Protein AF-A0A2A2Y5U4-F1 (afdb_monomer)

Sequence (71 aa):
MRHLALLLASTVLLFAADKPAAAPAKVAPKYQEGSCCDKATKRGDKCNHPCCVKAAKVGKVCDHCNEPVKK

Structure (mmCIF, N/CA/C/O backbone):
data_AF-A0A2A2Y5U4-F1
#
_entry.id   AF-A0A2A2Y5U4-F1
#
loop_
_atom_site.group_PDB
_atom_site.id
_atom_site.type_symbol
_atom_site.label_atom_id
_atom_site.label_alt_id
_atom_site.label_comp_id
_atom_site.label_asym_id
_atom_site.label_entity_id
_atom_site.label_seq_id
_atom_site.pdbx_PDB_ins_code
_atom_site.Cartn_x
_atom_site.Cartn_y
_atom_site.Cartn_z
_atom_site.occupancy
_atom_site.B_iso_or_equiv
_atom_site.auth_seq_id
_atom_site.auth_comp_id
_atom_site.auth_asym_id
_atom_site.auth_atom_id
_atom_site.pdbx_PDB_model_num
ATOM 1 N N . MET A 1 1 ? -14.928 -24.541 58.755 1.00 58.66 1 MET A N 1
ATOM 2 C CA . MET A 1 1 ? -15.163 -23.100 58.484 1.00 58.66 1 MET A CA 1
ATOM 3 C C . MET A 1 1 ? -13.922 -22.202 58.650 1.00 58.66 1 MET A C 1
ATOM 5 O O . MET A 1 1 ? -14.071 -20.993 58.609 1.00 58.66 1 MET A O 1
ATOM 9 N N . ARG A 1 2 ? -12.691 -22.735 58.789 1.00 54.31 2 ARG A N 1
ATOM 10 C CA . ARG A 1 2 ? -11.465 -21.911 58.928 1.00 54.31 2 ARG A CA 1
ATOM 11 C C . ARG A 1 2 ? -10.347 -22.256 57.926 1.00 54.31 2 ARG A C 1
ATOM 13 O O . ARG A 1 2 ? -9.314 -21.608 57.911 1.00 54.31 2 ARG A O 1
ATOM 20 N N . HIS A 1 3 ? -10.601 -23.233 57.052 1.00 48.56 3 HIS A N 1
ATOM 21 C CA . HIS A 1 3 ? -9.716 -23.632 55.949 1.00 48.56 3 HIS A CA 1
ATOM 22 C C . HIS A 1 3 ? -10.315 -23.355 54.559 1.00 48.56 3 HIS A C 1
ATOM 24 O O . HIS A 1 3 ? -9.620 -23.494 53.563 1.00 48.56 3 HIS A O 1
ATOM 30 N N . LEU A 1 4 ? -11.580 -22.913 54.474 1.00 51.59 4 LEU A N 1
ATOM 31 C CA . LEU A 1 4 ? -12.216 -22.568 53.192 1.00 51.59 4 LEU A CA 1
ATOM 32 C C . LEU A 1 4 ? -11.856 -21.161 52.682 1.00 51.59 4 LEU A C 1
ATOM 34 O O . LEU A 1 4 ? -12.110 -20.857 51.526 1.00 51.59 4 LEU A O 1
ATOM 38 N N . A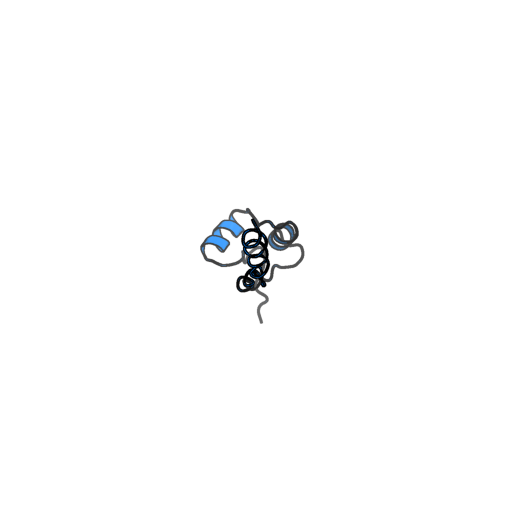LA A 1 5 ? -11.254 -20.309 53.517 1.00 49.88 5 ALA A N 1
ATOM 39 C CA . ALA A 1 5 ? -10.873 -18.948 53.135 1.00 49.88 5 ALA A CA 1
ATOM 40 C C . ALA A 1 5 ? -9.461 -18.846 52.522 1.00 49.88 5 ALA A C 1
ATOM 42 O O . ALA A 1 5 ? -9.098 -17.784 52.032 1.00 49.88 5 ALA A O 1
ATOM 43 N N . LEU A 1 6 ? -8.662 -19.924 52.532 1.00 48.16 6 LEU A N 1
ATOM 44 C CA . LEU A 1 6 ? -7.269 -19.884 52.059 1.00 48.16 6 LEU A CA 1
ATOM 45 C C . LEU A 1 6 ? -7.059 -20.423 50.631 1.00 48.16 6 LEU A C 1
ATOM 47 O O . LEU A 1 6 ? -5.963 -20.298 50.101 1.00 48.16 6 LEU A O 1
ATOM 51 N N . LEU A 1 7 ? -8.087 -20.995 49.993 1.00 49.09 7 LEU A N 1
ATOM 52 C CA . LEU A 1 7 ? -7.992 -21.601 48.652 1.00 49.09 7 LEU A CA 1
ATOM 53 C C . LEU A 1 7 ? -8.498 -20.706 47.505 1.00 49.09 7 LEU A C 1
ATOM 55 O O . LEU A 1 7 ? -8.537 -21.143 46.361 1.00 49.09 7 LEU A O 1
ATOM 59 N N . LEU A 1 8 ? -8.859 -19.450 47.785 1.00 51.97 8 LEU A N 1
ATOM 60 C CA . LEU A 1 8 ? -9.301 -18.472 46.775 1.00 51.97 8 LEU A CA 1
ATOM 61 C C . LEU A 1 8 ? -8.246 -17.395 46.460 1.00 51.97 8 LEU A C 1
ATOM 63 O O . LEU A 1 8 ? -8.521 -16.480 45.692 1.00 51.97 8 LEU A O 1
ATOM 67 N N . ALA A 1 9 ? -7.035 -17.502 47.019 1.00 50.03 9 ALA A N 1
ATOM 68 C CA . ALA A 1 9 ? -5.969 -16.503 46.870 1.00 50.03 9 ALA A CA 1
ATOM 69 C C . ALA A 1 9 ? -4.831 -16.913 45.906 1.00 50.03 9 ALA A C 1
ATOM 71 O O . ALA A 1 9 ? -3.796 -16.252 45.879 1.00 50.03 9 ALA A O 1
ATOM 72 N N . SER A 1 10 ? -4.989 -17.983 45.113 1.00 55.28 10 SER A N 1
ATOM 73 C CA . SER A 1 10 ? -3.896 -18.547 44.290 1.00 55.28 10 SER A CA 1
ATOM 74 C C . SER A 1 10 ? -4.119 -18.549 42.773 1.00 55.28 10 SER A C 1
ATOM 76 O O . SER A 1 10 ? -3.335 -19.165 42.061 1.00 55.28 10 SER A O 1
ATOM 78 N N . THR A 1 11 ? -5.126 -17.856 42.235 1.00 55.00 11 THR A N 1
ATOM 79 C CA . THR A 1 11 ? -5.371 -17.823 40.773 1.00 55.00 11 THR A CA 1
ATOM 80 C C . THR A 1 11 ? -5.093 -16.479 40.095 1.00 55.00 11 THR A C 1
ATOM 82 O O . THR A 1 11 ? -5.247 -16.373 38.882 1.00 55.00 11 THR A O 1
ATOM 85 N N . VAL A 1 12 ? -4.607 -15.461 40.814 1.00 54.28 12 VAL A N 1
ATOM 86 C CA . VAL A 1 12 ? -4.215 -14.167 40.217 1.00 54.28 12 VAL A CA 1
ATOM 87 C C . VAL A 1 12 ? -2.704 -14.119 40.003 1.00 54.28 12 VAL A C 1
ATOM 89 O O . VAL A 1 12 ? -2.017 -13.327 40.625 1.00 54.28 12 VAL A O 1
ATOM 92 N N . LEU A 1 13 ? -2.163 -15.002 39.168 1.00 56.47 13 LEU A N 1
ATOM 93 C CA . LEU A 1 13 ? -0.776 -14.947 38.687 1.00 56.47 13 LEU A CA 1
ATOM 94 C C . LEU A 1 13 ? -0.685 -15.880 37.478 1.00 56.47 13 LEU A C 1
ATOM 96 O O . LEU A 1 13 ? -0.276 -17.016 37.647 1.00 56.47 13 LEU A O 1
ATOM 100 N N . LEU A 1 14 ? -1.156 -15.442 36.301 1.00 55.38 14 LEU A N 1
ATOM 101 C CA . LEU A 1 14 ? -0.801 -15.972 34.964 1.00 55.38 14 LEU A CA 1
ATOM 102 C C . LEU A 1 14 ? -1.582 -15.220 33.861 1.00 55.38 14 LEU A C 1
ATOM 104 O O . LEU A 1 14 ? -2.305 -15.800 33.066 1.00 55.38 14 LEU A O 1
ATOM 108 N N . PHE A 1 15 ? -1.413 -13.900 33.792 1.00 52.12 15 PHE A N 1
ATOM 109 C CA . PHE A 1 15 ? -1.579 -13.161 32.532 1.00 52.12 15 PHE A CA 1
ATOM 110 C C . PHE A 1 15 ? -0.311 -12.338 32.296 1.00 52.12 15 PHE A C 1
ATOM 112 O O . PHE A 1 15 ? -0.325 -11.115 32.188 1.00 52.12 15 PHE A O 1
ATOM 119 N N . ALA A 1 16 ? 0.827 -13.035 32.292 1.00 52.66 16 ALA A N 1
ATOM 120 C CA . ALA A 1 16 ? 2.067 -12.487 31.778 1.00 52.66 16 ALA A CA 1
ATOM 121 C C . ALA A 1 16 ? 2.013 -12.544 30.247 1.00 52.66 16 ALA A C 1
ATOM 123 O O . ALA A 1 16 ? 2.142 -13.606 29.653 1.00 52.66 16 ALA A O 1
ATOM 124 N N . ALA A 1 17 ? 1.833 -11.370 29.645 1.00 54.53 17 ALA A N 1
ATOM 125 C CA . ALA A 1 17 ? 2.435 -10.994 28.372 1.00 54.53 17 ALA A CA 1
ATOM 126 C C . ALA A 1 17 ? 2.241 -11.954 27.183 1.00 54.53 17 ALA A C 1
ATOM 128 O O . ALA A 1 17 ? 3.217 -12.369 26.563 1.00 54.53 17 ALA A O 1
ATOM 129 N N . ASP A 1 18 ? 1.000 -12.144 26.735 1.00 52.53 18 ASP A N 1
ATOM 130 C CA . ASP A 1 18 ? 0.766 -12.397 25.309 1.00 52.53 18 ASP A CA 1
ATOM 131 C C . ASP A 1 18 ? 0.903 -11.055 24.568 1.00 52.53 18 ASP A C 1
ATOM 133 O O . ASP A 1 18 ? -0.058 -10.389 24.180 1.00 52.53 18 ASP A O 1
ATOM 137 N N . LYS A 1 19 ? 2.153 -10.588 24.435 1.00 54.12 19 LYS A N 1
ATOM 138 C CA . LYS A 1 19 ? 2.500 -9.723 23.305 1.00 54.12 19 LYS A CA 1
ATOM 139 C C . LYS A 1 19 ? 2.150 -10.571 22.086 1.00 54.12 19 LYS A C 1
ATOM 141 O O . LYS A 1 19 ? 2.810 -11.601 21.930 1.00 54.12 19 LYS A O 1
ATOM 146 N N . PRO A 1 20 ? 1.192 -10.188 21.220 1.00 47.94 20 PRO A N 1
ATOM 147 C CA . PRO A 1 20 ? 1.067 -10.886 19.958 1.00 47.94 20 PRO A CA 1
ATOM 148 C C . PRO A 1 20 ? 2.438 -10.753 19.313 1.00 47.94 20 PRO A C 1
ATOM 150 O O . PRO A 1 20 ? 2.930 -9.634 19.121 1.00 47.94 20 PRO A O 1
ATOM 153 N N . ALA A 1 21 ? 3.099 -11.893 19.106 1.00 51.16 21 ALA A N 1
ATOM 154 C CA . ALA A 1 21 ? 4.329 -11.962 18.350 1.00 51.16 21 ALA A CA 1
ATOM 155 C C . ALA A 1 21 ? 4.068 -11.140 17.096 1.00 51.16 21 ALA A C 1
ATOM 157 O O . ALA A 1 21 ? 3.169 -11.473 16.319 1.00 51.16 21 ALA A O 1
ATOM 158 N N . ALA A 1 22 ? 4.751 -9.998 16.987 1.00 53.09 22 ALA A N 1
ATOM 159 C CA . ALA A 1 22 ? 4.618 -9.118 15.851 1.00 53.09 22 ALA A CA 1
ATOM 160 C C . ALA A 1 22 ? 4.850 -10.005 14.634 1.00 53.09 22 ALA A C 1
ATOM 162 O O . ALA A 1 22 ? 5.962 -10.500 14.431 1.00 53.09 22 ALA A O 1
ATOM 163 N N . ALA A 1 23 ? 3.773 -10.289 13.891 1.00 56.84 23 ALA A N 1
ATOM 164 C CA . ALA A 1 23 ? 3.868 -11.011 12.64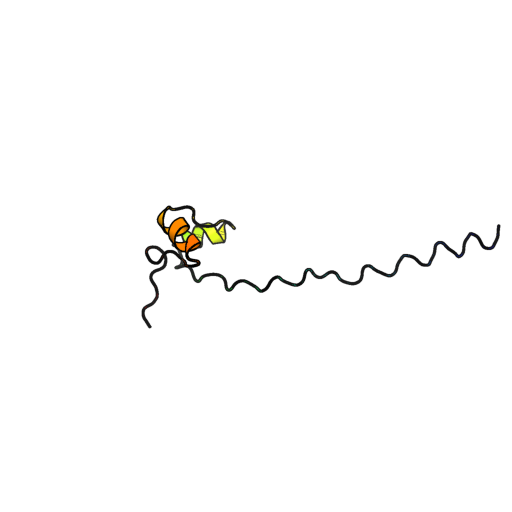0 1.00 56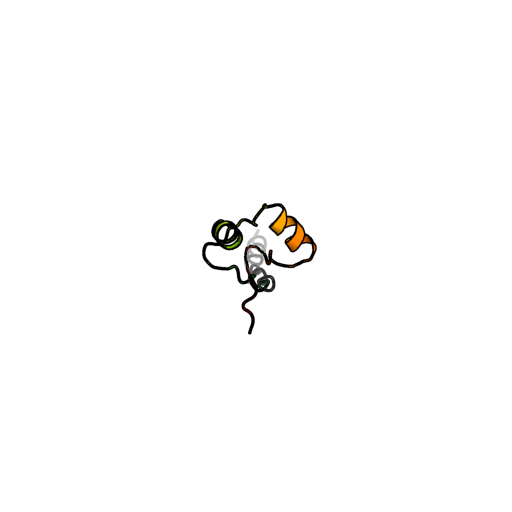.84 23 ALA A CA 1
ATOM 165 C C . ALA A 1 23 ? 5.000 -10.340 11.856 1.00 56.84 23 ALA A C 1
ATOM 167 O O . ALA A 1 23 ? 5.048 -9.103 11.872 1.00 56.84 23 ALA A O 1
ATOM 168 N N . PRO A 1 24 ? 5.924 -11.104 11.240 1.00 48.97 24 PRO A N 1
ATOM 169 C CA . PRO A 1 24 ? 7.070 -10.522 10.560 1.00 48.97 24 PRO A CA 1
ATOM 170 C C . PRO A 1 24 ? 6.528 -9.419 9.670 1.00 48.97 24 PRO A C 1
ATOM 172 O O . PRO A 1 24 ? 5.640 -9.681 8.851 1.00 48.97 24 PRO A O 1
ATOM 175 N N 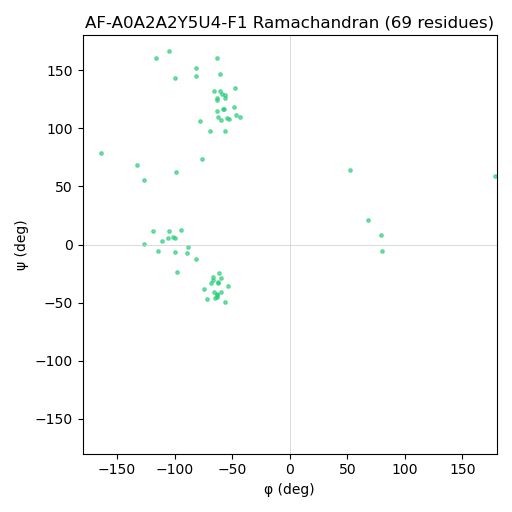. ALA A 1 25 ? 6.959 -8.184 9.940 1.00 55.06 25 ALA A N 1
ATOM 176 C CA . ALA A 1 25 ? 6.523 -7.013 9.210 1.00 55.06 25 ALA A CA 1
ATOM 177 C C . ALA A 1 25 ? 6.844 -7.303 7.748 1.00 55.06 25 ALA A C 1
ATOM 179 O O . ALA A 1 25 ? 7.999 -7.230 7.331 1.00 55.06 25 ALA A O 1
ATOM 180 N N . LYS A 1 26 ? 5.831 -7.757 7.000 1.00 52.91 26 LYS A N 1
ATOM 181 C CA . LYS A 1 26 ? 5.914 -7.991 5.564 1.00 52.91 26 LYS A CA 1
ATOM 182 C C . LYS A 1 26 ? 6.401 -6.669 5.030 1.00 52.91 26 LYS A C 1
ATOM 184 O O . LYS A 1 26 ? 5.670 -5.688 5.152 1.00 52.91 26 LYS A O 1
ATOM 189 N N . VAL A 1 27 ? 7.659 -6.649 4.587 1.00 55.12 27 VAL A N 1
ATOM 190 C CA . VAL A 1 27 ? 8.350 -5.454 4.110 1.00 55.12 27 VAL A CA 1
ATOM 191 C C . VAL A 1 27 ? 7.352 -4.710 3.244 1.00 55.12 27 VAL A C 1
ATOM 193 O O . VAL A 1 27 ? 6.917 -5.241 2.219 1.00 55.12 27 VAL A O 1
ATOM 196 N N . ALA A 1 28 ? 6.886 -3.562 3.745 1.00 60.19 28 ALA A N 1
ATOM 197 C CA . ALA A 1 28 ? 5.813 -2.834 3.100 1.00 60.19 28 ALA A CA 1
ATOM 198 C C . ALA A 1 28 ? 6.271 -2.562 1.663 1.00 60.19 28 ALA A C 1
ATOM 200 O O . ALA A 1 28 ? 7.395 -2.075 1.475 1.00 60.19 28 ALA A O 1
ATOM 201 N N . PRO A 1 29 ? 5.478 -2.938 0.649 1.00 65.38 29 PRO A N 1
ATOM 202 C CA . PRO A 1 29 ? 5.896 -2.725 -0.720 1.00 65.38 29 PRO A CA 1
ATOM 203 C C . PRO A 1 29 ? 6.137 -1.228 -0.920 1.00 65.38 29 PRO A C 1
ATOM 205 O O . PRO A 1 29 ? 5.306 -0.413 -0.520 1.00 65.38 29 PRO A O 1
ATOM 208 N N . LYS A 1 30 ? 7.295 -0.855 -1.476 1.00 73.81 30 LYS A N 1
ATOM 209 C CA . LYS A 1 30 ? 7.597 0.549 -1.771 1.00 73.81 30 LYS A CA 1
ATOM 210 C C . LYS A 1 30 ? 6.692 0.996 -2.914 1.00 73.81 30 LYS A C 1
ATOM 212 O O . LYS A 1 30 ? 6.973 0.702 -4.073 1.00 73.81 30 LYS A O 1
ATOM 217 N N . TYR A 1 31 ? 5.592 1.653 -2.571 1.00 87.25 31 TYR A N 1
ATOM 218 C CA . TYR A 1 31 ? 4.741 2.312 -3.547 1.00 87.25 31 TYR A CA 1
ATOM 219 C C . TYR A 1 31 ? 5.325 3.673 -3.909 1.00 87.25 31 TYR A C 1
ATOM 221 O O . TYR A 1 31 ? 5.896 4.352 -3.057 1.00 87.25 31 TYR A O 1
ATOM 229 N N . GLN A 1 32 ? 5.167 4.070 -5.168 1.00 86.44 32 GLN A N 1
ATOM 230 C CA . GLN A 1 32 ? 5.486 5.426 -5.597 1.00 86.44 32 GLN A CA 1
ATOM 231 C C . GLN A 1 32 ? 4.518 6.397 -4.915 1.00 86.44 32 GLN A C 1
ATOM 233 O O . GLN A 1 32 ? 3.304 6.155 -4.897 1.00 86.44 32 GLN A O 1
ATOM 238 N N . GLU A 1 33 ? 5.045 7.473 -4.333 1.00 87.00 33 GLU A N 1
ATOM 239 C CA . GLU A 1 33 ? 4.244 8.446 -3.590 1.00 87.00 33 GLU A CA 1
ATOM 240 C C . GLU A 1 33 ? 3.190 9.088 -4.503 1.00 87.00 33 GLU A C 1
ATOM 242 O O . GLU A 1 33 ? 3.467 9.462 -5.642 1.00 87.00 33 GLU A O 1
ATOM 247 N N . GLY A 1 34 ? 1.941 9.156 -4.037 1.0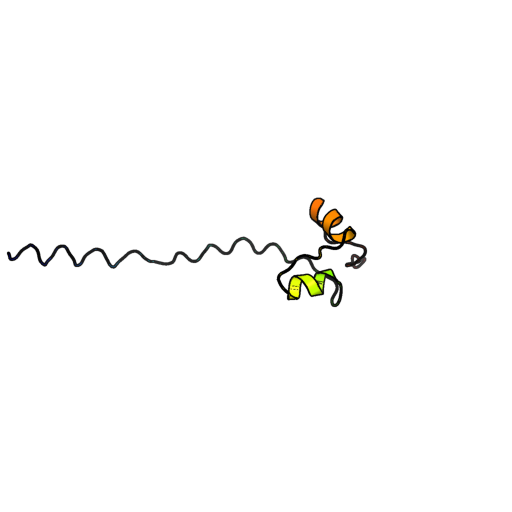0 86.12 34 GLY A N 1
ATOM 248 C CA . GLY A 1 34 ? 0.828 9.686 -4.828 1.00 86.12 34 GLY A CA 1
ATOM 249 C C . GLY A 1 34 ? 0.232 8.705 -5.846 1.00 86.12 34 GLY A C 1
ATOM 250 O O . GLY A 1 34 ? -0.825 9.003 -6.416 1.00 86.12 34 GLY A O 1
ATOM 251 N N . SER A 1 35 ? 0.821 7.517 -6.030 1.00 88.88 35 SER A N 1
ATOM 252 C CA . SER A 1 35 ? 0.228 6.450 -6.843 1.00 88.88 35 SER A CA 1
ATOM 253 C C . SER A 1 35 ? -1.098 5.951 -6.254 1.00 88.88 35 SER A C 1
ATOM 255 O O . SER A 1 35 ? -1.399 6.108 -5.067 1.00 88.88 35 SER A O 1
ATOM 257 N N . CYS A 1 36 ? -1.914 5.290 -7.078 1.00 91.38 36 CYS A N 1
ATOM 258 C CA . CYS A 1 36 ? -3.145 4.657 -6.596 1.00 91.38 36 CYS A CA 1
ATOM 259 C C . CYS A 1 36 ? -2.884 3.589 -5.512 1.00 91.38 36 CYS A C 1
ATOM 261 O O . CYS A 1 36 ? -3.725 3.394 -4.635 1.00 91.38 36 CYS A O 1
ATOM 263 N N . CYS A 1 37 ? -1.718 2.934 -5.537 1.00 90.31 37 CYS A N 1
ATOM 264 C CA . CYS A 1 37 ? -1.313 1.961 -4.527 1.00 90.31 37 CYS A CA 1
ATOM 265 C C . CYS A 1 37 ? -0.960 2.633 -3.199 1.00 90.31 37 CYS A C 1
ATOM 267 O O . CYS A 1 37 ? -1.486 2.223 -2.166 1.00 90.31 37 CYS A O 1
ATOM 269 N N . ASP A 1 38 ? -0.165 3.704 -3.236 1.00 90.31 38 ASP A N 1
ATOM 270 C CA . ASP A 1 38 ? 0.169 4.511 -2.056 1.00 90.31 38 ASP A CA 1
ATOM 271 C C . ASP A 1 38 ? -1.103 5.026 -1.365 1.00 90.31 38 ASP A C 1
ATOM 273 O O . ASP A 1 38 ? -1.322 4.773 -0.178 1.00 90.31 38 ASP A O 1
ATOM 277 N N . LYS A 1 39 ? -2.024 5.625 -2.131 1.00 90.50 39 LYS A N 1
ATOM 278 C CA . LYS A 1 39 ? -3.307 6.126 -1.609 1.00 90.50 39 LYS A CA 1
ATOM 279 C C . LYS A 1 39 ? -4.168 5.040 -0.964 1.00 90.50 39 LYS A C 1
ATOM 281 O O . LYS A 1 39 ? -4.792 5.311 0.058 1.00 90.50 39 LYS A O 1
ATOM 286 N N . ALA A 1 40 ? -4.226 3.844 -1.551 1.00 91.06 40 ALA A N 1
ATOM 287 C CA . ALA A 1 40 ? -4.973 2.728 -0.974 1.00 91.06 40 ALA A CA 1
ATOM 288 C C . ALA A 1 40 ? -4.345 2.291 0.354 1.00 91.06 40 ALA A C 1
ATOM 290 O O . ALA A 1 40 ? -5.035 2.188 1.362 1.00 91.06 40 ALA A O 1
ATOM 291 N N . THR A 1 41 ? -3.022 2.144 0.390 1.00 88.38 41 THR A N 1
ATOM 292 C CA . THR A 1 41 ? -2.340 1.671 1.602 1.00 88.38 41 THR A CA 1
ATOM 293 C C . THR A 1 41 ? -2.378 2.671 2.748 1.00 88.38 41 THR A C 1
ATOM 295 O O . THR A 1 41 ? -2.552 2.262 3.892 1.00 88.38 41 THR A O 1
ATOM 298 N N . LYS A 1 42 ? -2.351 3.978 2.453 1.00 89.31 42 LYS A N 1
ATOM 299 C CA . LYS A 1 42 ? -2.599 5.045 3.438 1.00 89.31 42 LYS A CA 1
ATOM 300 C C . LYS A 1 42 ? -4.003 4.981 4.049 1.00 89.31 42 LYS A C 1
ATOM 302 O O . LYS A 1 42 ? -4.200 5.456 5.160 1.00 89.31 42 LYS A O 1
ATOM 307 N N . ARG A 1 43 ? -4.969 4.386 3.343 1.00 89.25 43 ARG A N 1
ATOM 308 C CA . ARG A 1 43 ? -6.330 4.119 3.842 1.00 89.25 43 ARG A CA 1
ATOM 309 C C . ARG A 1 43 ? -6.456 2.766 4.552 1.00 89.25 43 ARG A C 1
ATOM 311 O O . ARG A 1 43 ? -7.530 2.453 5.042 1.00 89.25 43 ARG A O 1
ATOM 318 N N . GLY A 1 44 ? -5.383 1.973 4.619 1.00 86.94 44 GLY A N 1
ATOM 319 C CA . GLY A 1 44 ? -5.424 0.597 5.121 1.00 86.94 44 GLY A CA 1
ATOM 320 C C . GLY A 1 44 ? -5.951 -0.424 4.105 1.00 86.94 44 GLY A C 1
ATOM 321 O O . GLY A 1 44 ? -6.126 -1.590 4.448 1.00 86.94 44 GLY A O 1
ATOM 322 N N . ASP A 1 45 ? -6.149 -0.011 2.851 1.00 89.75 45 ASP A N 1
ATOM 323 C CA . ASP A 1 45 ? -6.685 -0.832 1.769 1.00 89.75 45 ASP A CA 1
ATOM 324 C C . ASP A 1 45 ? -5.600 -1.279 0.779 1.00 89.75 45 ASP A C 1
ATOM 326 O O . ASP A 1 45 ? -4.483 -0.758 0.720 1.00 89.75 45 ASP A O 1
ATOM 330 N N . LYS A 1 46 ? -5.946 -2.249 -0.073 1.00 88.19 46 LYS A N 1
ATOM 331 C CA . LYS A 1 46 ? -5.147 -2.621 -1.249 1.00 88.19 46 LYS A CA 1
ATOM 332 C C . LYS A 1 46 ? -5.739 -1.974 -2.492 1.00 88.19 46 LYS A C 1
ATOM 334 O O . LYS A 1 46 ? -6.955 -1.921 -2.643 1.00 88.19 46 LYS A O 1
ATOM 339 N N . CYS A 1 47 ? -4.886 -1.541 -3.422 1.00 91.25 47 CYS A N 1
ATOM 340 C CA . CYS A 1 47 ? -5.383 -1.053 -4.703 1.00 91.25 47 CYS A CA 1
ATOM 341 C C . CYS A 1 47 ? -6.102 -2.181 -5.454 1.00 91.25 47 CYS A C 1
ATOM 343 O O . CYS A 1 47 ? -5.554 -3.260 -5.682 1.00 91.25 47 CYS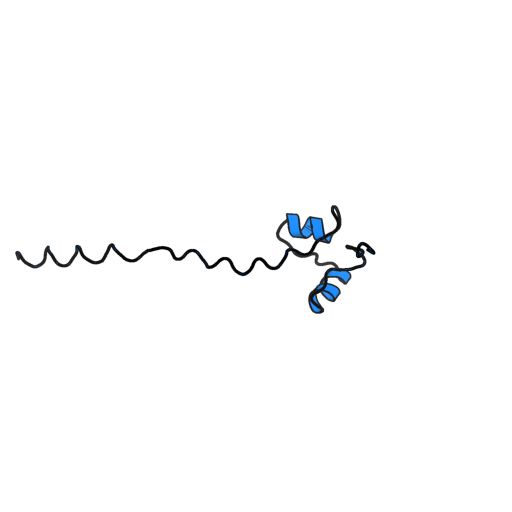 A O 1
ATOM 345 N N . ASN A 1 48 ? -7.338 -1.902 -5.836 1.00 92.69 48 ASN A N 1
ATOM 346 C CA . ASN A 1 48 ? -8.308 -2.812 -6.433 1.00 92.69 48 ASN A CA 1
ATOM 347 C C . ASN A 1 48 ? -8.422 -2.651 -7.958 1.00 92.69 48 ASN A C 1
ATOM 349 O O . ASN A 1 48 ? -9.255 -3.299 -8.588 1.00 92.69 48 ASN A O 1
ATOM 353 N N . HIS A 1 49 ? -7.563 -1.837 -8.579 1.00 92.38 49 HIS A N 1
ATOM 354 C CA . HIS A 1 49 ? -7.502 -1.767 -10.033 1.00 92.38 49 HIS A CA 1
ATOM 355 C C . HIS A 1 49 ? -7.136 -3.125 -10.652 1.00 92.38 49 HIS A C 1
ATOM 357 O O . HIS A 1 49 ? -6.302 -3.848 -10.094 1.00 92.38 49 HIS A O 1
ATOM 363 N N . PRO A 1 50 ? -7.657 -3.451 -11.852 1.00 93.75 50 PRO A N 1
ATOM 364 C CA . PRO A 1 50 ? -7.350 -4.709 -12.532 1.00 93.75 50 PRO A CA 1
ATOM 365 C C . PRO A 1 50 ? -5.846 -4.979 -12.701 1.00 93.75 50 PRO A C 1
ATOM 367 O O . PRO A 1 50 ? -5.417 -6.127 -12.587 1.00 93.75 50 PRO A O 1
ATOM 370 N N . CYS A 1 51 ? -5.030 -3.942 -12.930 1.00 92.31 51 CYS A N 1
ATOM 371 C CA . CYS A 1 51 ? -3.569 -4.060 -13.016 1.00 92.31 51 CYS A CA 1
ATOM 372 C C . CYS A 1 51 ? -2.930 -4.474 -11.675 1.00 92.31 51 CYS A C 1
ATOM 374 O O . CYS A 1 51 ? -2.064 -5.346 -11.641 1.00 92.31 51 CYS A O 1
ATOM 376 N N . CYS A 1 52 ? -3.410 -3.918 -10.561 1.00 91.62 52 CYS A N 1
ATOM 377 C CA . CYS A 1 52 ? -2.912 -4.192 -9.214 1.00 91.62 52 CYS A CA 1
ATOM 378 C C . CYS A 1 52 ? -3.359 -5.560 -8.703 1.00 91.62 52 CYS A C 1
ATOM 380 O O . CYS A 1 52 ? -2.563 -6.273 -8.100 1.00 91.62 52 CYS A O 1
ATOM 382 N N . VAL A 1 53 ? -4.593 -5.972 -9.004 1.00 92.62 53 VAL A N 1
ATOM 383 C CA . VAL A 1 53 ? -5.093 -7.312 -8.663 1.00 92.62 53 VAL A CA 1
ATOM 384 C C . VAL A 1 53 ? -4.285 -8.392 -9.385 1.00 92.62 53 VAL A C 1
ATOM 386 O O . VAL A 1 53 ? -3.915 -9.392 -8.773 1.00 92.62 53 VAL A O 1
ATOM 389 N N . LYS A 1 54 ? -3.968 -8.195 -10.672 1.00 91.75 54 LYS A N 1
ATOM 390 C CA . LYS A 1 54 ? -3.110 -9.119 -11.433 1.00 91.75 54 LYS A CA 1
ATOM 391 C C . LYS A 1 54 ? -1.693 -9.187 -10.855 1.00 91.75 54 LYS A C 1
ATOM 393 O O . LYS A 1 54 ? -1.187 -10.287 -10.658 1.00 91.75 54 LYS A O 1
ATOM 398 N N . ALA A 1 55 ? -1.089 -8.044 -10.527 1.00 89.94 55 ALA A N 1
ATOM 399 C CA . ALA A 1 55 ? 0.240 -7.998 -9.917 1.00 89.94 55 ALA A CA 1
ATOM 400 C C . ALA A 1 55 ? 0.264 -8.670 -8.529 1.00 89.94 55 ALA A C 1
ATOM 402 O O . ALA A 1 55 ? 1.136 -9.491 -8.244 1.00 89.94 55 ALA A O 1
ATOM 403 N N . ALA A 1 56 ? -0.750 -8.415 -7.698 1.00 89.25 56 ALA A N 1
ATOM 404 C CA . ALA A 1 56 ? -0.860 -9.010 -6.369 1.00 89.25 56 ALA A CA 1
ATOM 405 C C . ALA A 1 56 ? -0.986 -10.541 -6.418 1.00 89.25 56 ALA A C 1
ATOM 407 O O . ALA A 1 56 ? -0.451 -11.220 -5.543 1.00 89.25 56 ALA A O 1
ATOM 408 N N . LYS A 1 57 ? -1.632 -11.098 -7.456 1.00 89.94 57 LYS A N 1
ATOM 409 C CA . LYS A 1 57 ? -1.704 -12.556 -7.670 1.00 89.94 57 LYS A CA 1
ATOM 410 C C . LYS A 1 57 ? -0.332 -13.192 -7.891 1.00 89.94 57 LYS A C 1
ATOM 412 O O . LYS A 1 57 ? -0.129 -14.326 -7.479 1.00 89.94 57 LYS A O 1
ATOM 417 N N . VAL A 1 58 ? 0.604 -12.466 -8.503 1.00 89.44 58 VAL A N 1
ATOM 418 C CA . VAL A 1 58 ? 1.992 -12.917 -8.702 1.00 89.44 58 VAL A CA 1
ATOM 419 C C . VAL A 1 58 ? 2.936 -12.424 -7.597 1.00 89.44 58 VAL A C 1
ATOM 421 O O . VAL A 1 58 ? 4.154 -12.499 -7.741 1.00 89.44 58 VAL A O 1
ATOM 424 N N . GLY A 1 59 ? 2.390 -11.897 -6.493 1.00 85.00 59 GLY A N 1
ATOM 425 C CA . GLY A 1 59 ? 3.171 -11.408 -5.356 1.00 85.00 59 GLY A CA 1
ATOM 426 C C . GLY A 1 59 ? 3.988 -10.148 -5.651 1.00 85.00 59 GLY A C 1
ATOM 427 O O . GLY A 1 59 ? 4.965 -9.880 -4.953 1.00 85.00 59 GLY A O 1
ATOM 428 N N . LYS A 1 60 ? 3.618 -9.382 -6.683 1.00 86.62 60 LYS A N 1
ATOM 429 C CA . LYS A 1 60 ? 4.289 -8.135 -7.064 1.00 86.62 60 LYS A CA 1
ATOM 430 C C . LYS A 1 60 ? 3.365 -6.935 -6.919 1.00 86.62 60 LYS A C 1
ATOM 432 O O . LYS A 1 60 ? 2.141 -7.042 -6.878 1.00 86.62 60 LYS A O 1
ATOM 437 N N . VAL A 1 61 ? 3.982 -5.767 -6.849 1.00 87.12 61 VAL A N 1
ATOM 438 C CA . VAL A 1 61 ? 3.288 -4.492 -7.000 1.00 87.12 61 VAL A CA 1
ATOM 439 C C . VAL A 1 61 ? 3.112 -4.212 -8.491 1.00 87.12 61 VAL A C 1
ATOM 441 O O . VAL A 1 61 ? 3.879 -4.698 -9.311 1.00 87.12 61 VAL A O 1
ATOM 444 N N . CYS A 1 62 ? 2.071 -3.468 -8.856 1.00 88.81 62 CYS A N 1
ATOM 445 C CA . CYS A 1 62 ? 1.858 -3.059 -10.238 1.00 88.81 62 CYS A CA 1
ATOM 446 C C . CYS A 1 62 ? 3.002 -2.158 -10.725 1.00 88.81 62 CYS A C 1
ATOM 448 O O . CYS A 1 62 ? 3.104 -1.023 -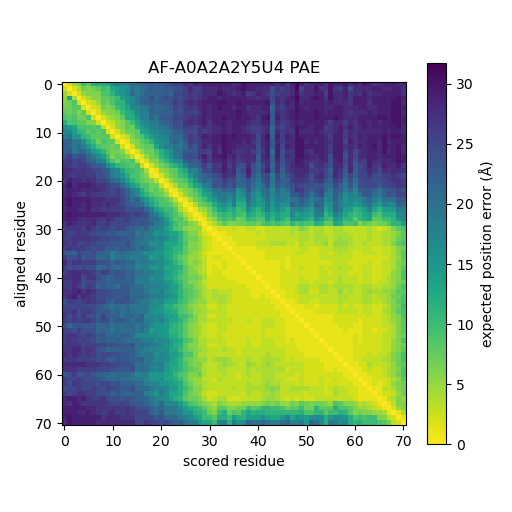10.251 1.00 88.81 62 CYS A O 1
ATO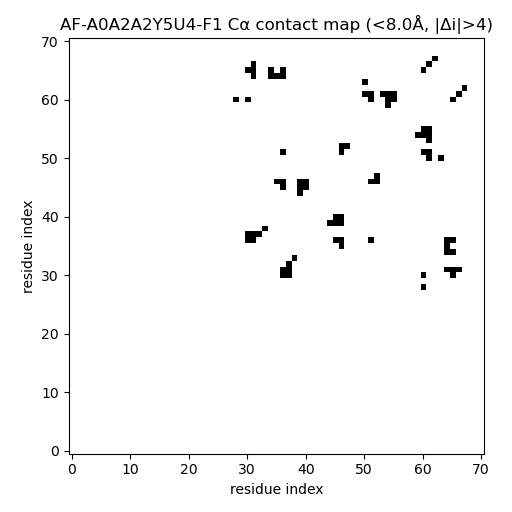M 450 N N . ASP A 1 63 ? 3.779 -2.629 -11.702 1.00 88.00 63 ASP A N 1
ATOM 451 C CA . ASP A 1 63 ? 4.883 -1.874 -12.313 1.00 88.00 63 ASP A CA 1
ATOM 452 C C . ASP A 1 63 ? 4.388 -0.647 -13.097 1.00 88.00 63 ASP A C 1
ATOM 454 O O . ASP A 1 63 ? 5.074 0.363 -13.153 1.00 88.00 63 ASP A O 1
ATOM 458 N N . HIS A 1 64 ? 3.161 -0.669 -13.636 1.00 85.25 64 HIS A N 1
ATOM 459 C CA . HIS A 1 64 ? 2.581 0.510 -14.300 1.00 85.25 64 HIS A CA 1
ATOM 460 C C . HIS A 1 64 ? 2.316 1.672 -13.340 1.00 85.25 64 HIS A C 1
ATOM 462 O O . HIS A 1 64 ? 2.306 2.828 -13.747 1.00 85.25 64 HIS A O 1
ATOM 468 N N . CYS A 1 65 ? 2.018 1.370 -12.076 1.00 86.50 65 CYS A N 1
ATOM 469 C CA . CYS A 1 65 ? 1.733 2.387 -11.065 1.00 86.50 65 CYS A CA 1
ATOM 470 C C . CYS A 1 65 ? 2.956 2.687 -10.201 1.00 86.50 65 CYS A C 1
ATOM 472 O O . CYS A 1 65 ? 3.026 3.746 -9.584 1.00 86.50 65 CYS A O 1
ATOM 474 N N . ASN A 1 66 ? 3.876 1.728 -10.121 1.00 85.31 66 ASN A N 1
ATOM 475 C CA . ASN A 1 66 ? 5.059 1.780 -9.287 1.00 85.31 66 ASN A CA 1
ATOM 476 C C . ASN A 1 66 ? 6.246 1.353 -10.135 1.00 85.31 66 ASN A C 1
ATOM 478 O O . ASN A 1 66 ? 6.785 0.265 -9.946 1.00 85.31 66 ASN A O 1
ATOM 482 N N . GLU A 1 67 ? 6.594 2.197 -11.107 1.00 81.94 67 GLU A N 1
ATOM 483 C CA . GLU A 1 67 ? 7.684 1.888 -12.020 1.00 81.94 67 GLU A CA 1
ATOM 484 C C . GLU A 1 67 ? 8.955 1.620 -11.200 1.00 81.94 67 GLU A C 1
ATOM 486 O O . GLU A 1 67 ? 9.276 2.407 -10.292 1.00 81.94 67 GLU A O 1
ATOM 491 N N . PRO A 1 68 ? 9.644 0.490 -11.440 1.00 69.88 68 PRO A N 1
ATOM 492 C CA . PRO A 1 68 ? 10.861 0.180 -10.719 1.00 69.88 68 PRO A CA 1
ATOM 493 C C . PRO A 1 68 ? 11.893 1.254 -11.045 1.00 69.88 68 PRO A C 1
ATOM 495 O O . PRO A 1 68 ? 12.215 1.487 -12.209 1.00 69.88 68 PRO A O 1
ATOM 498 N N . VAL A 1 69 ? 12.432 1.898 -10.008 1.00 65.06 69 VAL A N 1
ATOM 499 C CA . VAL A 1 69 ? 13.588 2.782 -10.167 1.00 65.06 69 VAL A CA 1
ATOM 500 C C . VAL A 1 69 ? 14.712 1.927 -10.743 1.00 65.06 69 VAL A C 1
ATOM 502 O O . VAL A 1 69 ? 15.238 1.046 -10.058 1.00 65.06 69 VAL A O 1
ATOM 505 N N . LYS A 1 70 ? 15.027 2.138 -12.023 1.00 58.12 70 LYS A N 1
ATOM 506 C CA . LYS A 1 70 ? 16.177 1.517 -12.680 1.00 58.12 70 LYS A CA 1
ATOM 507 C C . LYS A 1 70 ? 17.413 2.020 -11.934 1.00 58.12 70 LYS A C 1
ATOM 509 O O . LYS A 1 70 ? 17.679 3.218 -11.949 1.00 58.12 70 LYS A O 1
ATOM 514 N N . LYS A 1 71 ? 18.062 1.127 -11.186 1.00 48.75 71 LYS A N 1
ATOM 515 C CA . LYS A 1 71 ? 19.365 1.396 -10.574 1.00 48.75 71 LYS A CA 1
ATOM 516 C C . LYS A 1 71 ? 20.442 1.400 -11.643 1.00 48.75 71 LYS A C 1
ATOM 518 O O . LYS A 1 71 ? 20.319 0.565 -12.567 1.00 48.75 71 LYS A O 1
#

Foldseek 3Di:
DPPVVPVVPPPPPPPPDPPVPPDPPPPPADFDPPFLQNVQVVVVHGRPPPQQVVQVVVVHGRCVRGPPPDD

Mean predicted aligned error: 14.57 Å

So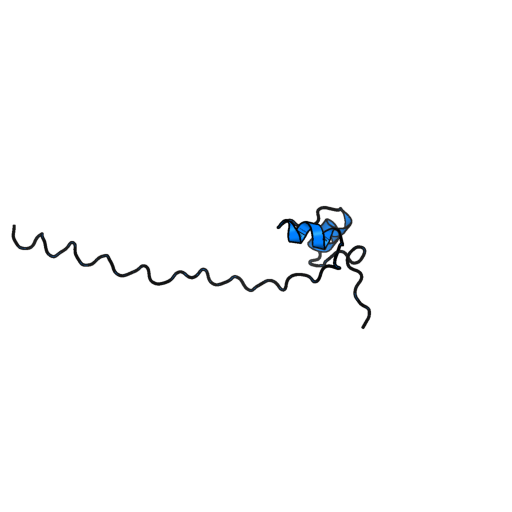lvent-accessible surface area (backbone atoms only — not comparable to full-atom values): 4818 Å² total; per-residue (Å²): 138,83,71,76,80,72,77,77,78,80,79,91,80,83,84,80,75,84,64,76,75,74,66,78,75,69,75,73,78,83,53,38,86,86,21,68,50,32,56,22,46,77,71,76,42,72,44,77,50,74,65,32,48,56,22,49,76,73,76,40,74,31,50,92,62,32,64,75,79,82,126

Secondary structure (DSSP, 8-state):
--STTSSSSSSS------------------PPTTSHHHHHHHTT----SHHHHHHHHTT---TTTS-----

Radius of gyration: 24.84 Å; Cα contacts (8 Å, |Δi|>4): 42; chains: 1; bounding box: 34×33×73 Å

pLDDT: mean 72.67, std 17.61, range [47.94, 93.75]